Protein AF-A0A497ZKQ7-F1 (afdb_monomer_lite)

Structure (mmCIF, N/CA/C/O backbone):
data_AF-A0A497ZKQ7-F1
#
_entry.id   AF-A0A497ZKQ7-F1
#
loop_
_atom_site.group_PDB
_atom_site.id
_atom_site.type_symbol
_atom_site.label_atom_id
_atom_site.label_alt_id
_atom_site.label_comp_id
_atom_site.label_asym_id
_atom_site.label_entity_id
_atom_site.label_seq_id
_atom_site.pdbx_PDB_ins_code
_atom_site.Cartn_x
_atom_site.Cartn_y
_atom_site.Cartn_z
_atom_site.occupancy
_atom_site.B_iso_or_equiv
_atom_site.auth_seq_id
_atom_site.auth_comp_id
_atom_site.auth_asym_id
_atom_site.auth_atom_id
_atom_site.pdbx_PDB_model_num
ATOM 1 N N . MET A 1 1 ? 5.327 9.125 -13.289 1.00 82.00 1 MET A N 1
ATOM 2 C CA . MET A 1 1 ? 5.951 9.807 -12.131 1.00 82.00 1 MET A CA 1
ATOM 3 C C . MET A 1 1 ? 6.261 8.806 -11.017 1.00 82.00 1 MET A C 1
ATOM 5 O O . MET A 1 1 ? 5.447 8.622 -10.121 1.00 82.00 1 MET A O 1
ATOM 9 N N . THR A 1 2 ? 7.418 8.142 -11.056 1.00 91.56 2 THR A N 1
ATOM 10 C CA . THR A 1 2 ? 7.775 7.078 -10.091 1.00 91.56 2 THR A CA 1
ATOM 11 C C . THR A 1 2 ? 7.811 7.568 -8.641 1.00 91.56 2 THR A C 1
ATOM 13 O O . THR A 1 2 ? 7.338 6.871 -7.751 1.00 91.56 2 THR A O 1
ATOM 16 N N . LYS A 1 3 ? 8.263 8.810 -8.405 1.00 94.56 3 LYS A N 1
ATOM 17 C CA . LYS A 1 3 ? 8.277 9.433 -7.068 1.00 94.56 3 LYS A CA 1
ATOM 18 C C . LYS A 1 3 ? 6.884 9.501 -6.430 1.00 94.56 3 LYS A C 1
ATOM 20 O O . LYS A 1 3 ? 6.736 9.168 -5.263 1.00 94.56 3 LYS A O 1
ATOM 25 N N . LEU A 1 4 ? 5.857 9.866 -7.203 1.00 96.75 4 LEU A N 1
ATOM 26 C CA . LEU A 1 4 ? 4.479 9.909 -6.705 1.00 96.75 4 LEU A CA 1
ATOM 27 C C . LEU A 1 4 ? 3.981 8.510 -6.322 1.00 96.75 4 LEU A C 1
ATOM 29 O O . LEU A 1 4 ? 3.363 8.348 -5.278 1.00 96.75 4 LEU A O 1
ATOM 33 N N . ILE A 1 5 ? 4.293 7.493 -7.132 1.00 96.69 5 ILE A N 1
ATOM 34 C CA . ILE A 1 5 ? 3.928 6.097 -6.839 1.00 96.69 5 ILE A CA 1
ATOM 35 C C . ILE A 1 5 ? 4.608 5.628 -5.546 1.00 96.69 5 ILE A C 1
ATOM 37 O O . ILE A 1 5 ? 3.971 4.959 -4.740 1.00 96.69 5 ILE A O 1
ATOM 41 N N . ALA A 1 6 ? 5.865 6.016 -5.316 1.00 96.88 6 ALA A N 1
ATOM 42 C CA . ALA A 1 6 ? 6.572 5.711 -4.075 1.00 96.88 6 ALA A CA 1
ATOM 43 C C . ALA A 1 6 ? 5.895 6.346 -2.853 1.00 96.88 6 ALA A C 1
ATOM 45 O O . ALA A 1 6 ? 5.675 5.659 -1.859 1.00 96.88 6 ALA A O 1
ATOM 46 N N . ILE A 1 7 ? 5.496 7.618 -2.947 1.00 98.00 7 ILE A N 1
ATOM 47 C CA . ILE A 1 7 ? 4.758 8.306 -1.875 1.00 98.00 7 ILE A CA 1
ATOM 48 C C . ILE A 1 7 ? 3.423 7.602 -1.599 1.00 98.00 7 ILE A C 1
ATOM 50 O O . ILE A 1 7 ? 3.118 7.295 -0.449 1.00 98.00 7 ILE A O 1
ATOM 54 N N . VAL A 1 8 ? 2.657 7.286 -2.649 1.00 97.69 8 VAL A N 1
ATOM 55 C CA . VAL A 1 8 ? 1.387 6.552 -2.521 1.00 97.69 8 VAL A CA 1
ATOM 56 C C . VAL A 1 8 ? 1.602 5.188 -1.869 1.00 97.69 8 VAL A C 1
ATOM 58 O O . VAL A 1 8 ? 0.832 4.825 -0.988 1.00 97.69 8 VAL A O 1
ATOM 61 N N . ASN A 1 9 ? 2.653 4.454 -2.246 1.00 98.06 9 ASN A N 1
ATOM 62 C CA . ASN A 1 9 ? 2.972 3.154 -1.656 1.00 98.06 9 ASN A CA 1
ATOM 63 C C . ASN A 1 9 ? 3.217 3.254 -0.142 1.00 98.06 9 ASN A C 1
ATOM 65 O O . ASN A 1 9 ? 2.703 2.437 0.616 1.00 98.06 9 ASN A O 1
ATOM 69 N N . VAL A 1 10 ? 3.966 4.269 0.304 1.00 98.25 10 VAL A N 1
ATOM 70 C CA . VAL A 1 10 ? 4.238 4.491 1.734 1.00 98.25 10 VAL A CA 1
ATOM 71 C C . VAL A 1 10 ? 2.953 4.829 2.489 1.00 98.25 10 VAL A C 1
ATOM 73 O O . VAL A 1 10 ? 2.672 4.210 3.512 1.00 98.25 10 VAL A O 1
ATOM 76 N N . ILE A 1 11 ? 2.150 5.764 1.972 1.00 98.25 11 ILE A N 1
ATOM 77 C CA . ILE A 1 11 ? 0.879 6.159 2.601 1.00 98.25 11 ILE A CA 1
ATOM 78 C C . ILE A 1 11 ? -0.087 4.970 2.663 1.00 98.25 11 ILE A C 1
ATOM 80 O O . ILE A 1 11 ? -0.734 4.760 3.685 1.00 98.25 11 ILE A O 1
ATOM 84 N N . ALA A 1 12 ? -0.165 4.170 1.599 1.00 98.31 12 ALA A N 1
ATOM 85 C CA . ALA A 1 12 ? -1.044 3.010 1.529 1.00 98.31 12 ALA A CA 1
ATOM 86 C C . ALA A 1 12 ? -0.652 1.923 2.543 1.00 98.31 12 ALA A C 1
ATOM 88 O O . ALA A 1 12 ? -1.520 1.422 3.257 1.00 98.31 12 ALA A O 1
ATOM 89 N N . TRP A 1 13 ? 0.645 1.614 2.677 1.00 98.31 13 TRP A N 1
ATOM 90 C CA . TRP A 1 13 ? 1.131 0.681 3.700 1.00 98.31 13 TRP A CA 1
ATOM 91 C C . TRP A 1 13 ? 0.912 1.199 5.121 1.00 98.31 13 TRP A C 1
ATOM 93 O O . TRP A 1 13 ? 0.493 0.432 5.987 1.00 98.31 13 TRP A O 1
ATOM 103 N N . ALA A 1 14 ? 1.151 2.491 5.357 1.00 98.31 14 ALA A N 1
ATOM 104 C CA . ALA A 1 14 ? 0.879 3.112 6.648 1.00 98.31 14 ALA A CA 1
ATOM 105 C C . ALA A 1 14 ? -0.616 3.044 6.994 1.00 98.31 14 ALA A C 1
ATOM 107 O O . ALA A 1 14 ? -0.966 2.660 8.105 1.00 98.31 14 ALA A O 1
ATOM 108 N N . GLY A 1 15 ? -1.496 3.347 6.034 1.00 98.12 15 GLY A N 1
ATOM 109 C CA . GLY A 1 15 ? -2.944 3.243 6.197 1.00 98.12 15 GLY A CA 1
ATOM 110 C C . GLY A 1 15 ? -3.402 1.811 6.477 1.00 98.12 15 GLY A C 1
ATOM 111 O O . GLY A 1 15 ? -4.139 1.592 7.434 1.00 98.12 15 GLY A O 1
ATOM 112 N N . PHE A 1 16 ? -2.923 0.830 5.702 1.00 98.44 16 PHE A N 1
ATOM 113 C CA . PHE A 1 16 ? -3.227 -0.586 5.932 1.00 98.44 16 PHE A CA 1
ATOM 114 C C . PHE A 1 16 ? -2.895 -1.012 7.364 1.00 98.44 16 PHE A C 1
ATOM 116 O O . PHE A 1 16 ? -3.755 -1.560 8.050 1.00 98.44 16 PHE A O 1
ATOM 123 N N . TRP A 1 17 ? -1.678 -0.720 7.835 1.00 97.88 17 TRP A N 1
ATOM 124 C CA . TRP A 1 17 ? -1.267 -1.099 9.184 1.00 97.88 17 TRP A CA 1
ATOM 125 C C . TRP A 1 17 ? -1.981 -0.298 10.269 1.00 97.88 17 TRP A C 1
ATOM 127 O O . TRP A 1 17 ? -2.357 -0.879 11.280 1.00 97.88 17 TRP A O 1
ATOM 137 N N . ALA A 1 18 ? -2.223 0.999 10.065 1.00 98.19 18 ALA A N 1
ATOM 138 C CA . ALA A 1 18 ? -2.929 1.828 11.036 1.00 98.19 18 ALA A CA 1
ATOM 139 C C . ALA A 1 18 ? -4.375 1.352 11.245 1.00 98.19 18 ALA A C 1
ATOM 141 O O . ALA A 1 18 ? -4.775 1.061 12.371 1.00 98.19 18 ALA A O 1
ATOM 142 N N . PHE A 1 19 ? -5.152 1.221 10.167 1.00 98.00 19 PHE A N 1
ATOM 143 C CA . PHE A 1 19 ? -6.547 0.791 10.264 1.00 98.00 19 PHE A CA 1
ATOM 144 C C . PHE A 1 19 ? -6.681 -0.704 10.560 1.00 98.00 19 PHE A C 1
ATOM 146 O O . PHE A 1 19 ? -7.596 -1.095 11.280 1.00 98.00 19 PHE A O 1
ATOM 153 N N . GLY A 1 20 ? -5.752 -1.531 10.072 1.00 97.56 20 GLY A N 1
ATOM 154 C CA . GLY A 1 20 ? -5.686 -2.950 10.414 1.00 97.56 20 GLY A CA 1
ATOM 155 C C . GLY A 1 20 ? -5.407 -3.162 11.900 1.00 97.56 20 GLY A C 1
ATOM 156 O O . GLY A 1 20 ? -6.076 -3.970 12.534 1.00 97.56 20 GLY A O 1
ATOM 157 N N . TYR A 1 21 ? -4.486 -2.390 12.482 1.00 97.94 21 TYR A N 1
ATOM 158 C CA . TYR A 1 21 ? -4.232 -2.420 13.920 1.00 97.94 21 TYR A CA 1
ATOM 159 C C . TYR A 1 21 ? -5.472 -1.998 14.713 1.00 97.94 21 TYR A C 1
ATOM 161 O O . TYR A 1 21 ? -5.923 -2.756 15.563 1.00 97.94 21 TYR A O 1
ATOM 169 N N . ILE A 1 22 ? -6.083 -0.855 14.370 1.00 97.12 22 ILE A N 1
ATOM 170 C CA . ILE A 1 22 ? -7.322 -0.377 15.011 1.00 97.12 22 ILE A CA 1
ATOM 171 C C . ILE A 1 22 ? -8.416 -1.455 14.966 1.00 97.12 22 ILE A C 1
ATOM 173 O O . ILE A 1 22 ? -9.011 -1.763 15.994 1.00 97.12 22 ILE A O 1
ATOM 177 N N . ALA A 1 23 ? -8.641 -2.078 13.806 1.00 96.38 23 ALA A N 1
ATOM 178 C CA . ALA A 1 23 ? -9.647 -3.127 13.653 1.00 96.38 23 ALA A CA 1
ATOM 179 C C . ALA A 1 23 ? -9.354 -4.383 14.496 1.00 96.38 23 ALA A C 1
ATOM 181 O O . ALA A 1 23 ? -10.285 -5.069 14.906 1.00 96.38 23 ALA A O 1
ATOM 182 N N . LEU A 1 24 ? -8.078 -4.694 14.744 1.00 96.75 24 LEU A N 1
ATOM 183 C CA . LEU A 1 24 ? -7.661 -5.883 15.491 1.00 96.75 24 LEU A CA 1
ATOM 184 C C . LEU A 1 24 ? -7.591 -5.664 17.006 1.00 96.75 24 LEU A C 1
ATOM 186 O O . LEU A 1 24 ? -7.736 -6.629 17.754 1.00 96.75 24 LEU A O 1
ATOM 190 N N . THR A 1 25 ? -7.325 -4.440 17.467 1.00 97.00 25 THR A N 1
ATOM 191 C CA . THR A 1 25 ? -7.009 -4.189 18.884 1.00 97.00 25 THR A CA 1
ATOM 192 C C . THR A 1 25 ? -8.044 -3.367 19.632 1.00 97.00 25 THR A C 1
ATOM 194 O O . THR A 1 25 ? -8.047 -3.385 20.860 1.00 97.00 25 THR A O 1
ATOM 197 N N . SER A 1 26 ? -8.892 -2.608 18.941 1.00 93.75 26 SER A N 1
ATOM 198 C CA . SER A 1 26 ? -9.864 -1.749 19.613 1.00 93.75 26 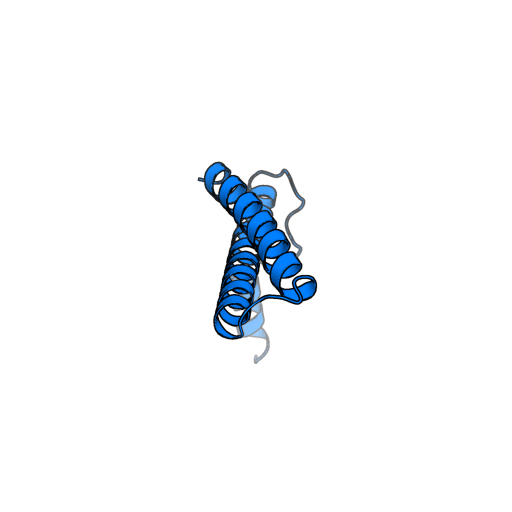SER A CA 1
ATOM 199 C C . SER A 1 26 ? -11.114 -2.542 20.003 1.00 93.75 26 SER A C 1
ATOM 201 O O . SER A 1 26 ? -11.908 -2.920 19.147 1.00 93.75 26 SER A O 1
ATOM 203 N N . SER A 1 27 ? -11.305 -2.753 21.307 1.00 90.94 27 SER A N 1
ATOM 204 C CA . SER A 1 27 ? -12.487 -3.417 21.883 1.00 90.94 27 SER A CA 1
ATOM 205 C C . SER A 1 27 ? -13.751 -2.557 21.865 1.00 90.94 27 SER A C 1
ATOM 207 O O . SER A 1 27 ? -14.855 -3.087 21.943 1.00 90.94 27 SER A O 1
ATOM 209 N N . ASP A 1 28 ? -13.586 -1.239 21.753 1.00 94.81 28 ASP A N 1
ATOM 210 C CA . ASP A 1 28 ? -14.653 -0.265 22.009 1.00 94.81 28 ASP A CA 1
ATOM 211 C C . ASP A 1 28 ? -15.230 0.335 20.712 1.00 94.81 28 ASP A C 1
ATOM 213 O O . ASP A 1 28 ? -15.962 1.326 20.737 1.00 94.81 28 ASP A O 1
ATOM 217 N N . LEU A 1 29 ? -14.882 -0.238 19.555 1.00 94.50 29 LEU A N 1
ATOM 218 C CA . LEU A 1 29 ? -15.442 0.168 18.268 1.00 94.50 29 LEU A CA 1
ATOM 219 C C . LEU A 1 29 ? -16.896 -0.291 18.164 1.00 94.50 29 LEU A C 1
ATOM 221 O O . LEU A 1 29 ? -17.215 -1.461 18.373 1.00 94.50 29 LEU A O 1
ATOM 225 N N . SER A 1 30 ? -17.773 0.613 17.730 1.00 96.62 30 SER A N 1
ATOM 226 C CA . SER A 1 30 ? -19.071 0.190 17.203 1.00 96.62 30 SER A CA 1
ATOM 227 C C . SER A 1 30 ? -18.886 -0.674 15.950 1.00 96.62 30 SER A C 1
ATOM 229 O O . SER A 1 30 ? -17.896 -0.536 15.225 1.00 96.62 30 SER A O 1
ATOM 231 N N . GLU A 1 31 ? -19.876 -1.512 15.642 1.00 94.94 31 GLU A N 1
ATOM 232 C CA . GLU A 1 31 ? -19.864 -2.360 14.443 1.00 94.94 31 GLU A CA 1
ATOM 233 C C . GLU A 1 31 ? -19.604 -1.545 13.164 1.00 94.94 31 GLU A C 1
ATOM 235 O O . GLU A 1 31 ? -18.760 -1.909 12.346 1.00 94.94 31 GLU A O 1
ATOM 240 N N . GLY A 1 32 ? -20.244 -0.378 13.030 1.00 97.12 32 GLY A N 1
ATOM 241 C CA . GLY A 1 32 ? -20.029 0.517 11.892 1.00 97.12 32 GLY A CA 1
ATOM 242 C C . GLY A 1 32 ? -18.592 1.039 11.796 1.00 97.12 32 GLY A C 1
ATOM 243 O O . GLY A 1 32 ? -18.018 1.070 10.708 1.00 97.12 32 GLY A O 1
ATOM 244 N N . GLN A 1 33 ? -17.974 1.412 12.921 1.00 97.31 33 GLN A N 1
ATOM 245 C CA . GLN A 1 33 ? -16.580 1.867 12.923 1.00 97.31 33 GLN A CA 1
ATOM 246 C C . GLN A 1 33 ? -15.606 0.729 12.603 1.00 97.31 33 GLN A C 1
ATOM 248 O O . GLN A 1 33 ? -14.636 0.960 11.881 1.00 97.31 33 GLN A O 1
ATOM 253 N N . LEU A 1 34 ? -15.879 -0.490 13.080 1.00 97.75 34 LEU A N 1
ATOM 254 C CA . LEU A 1 34 ? -15.096 -1.675 12.735 1.00 97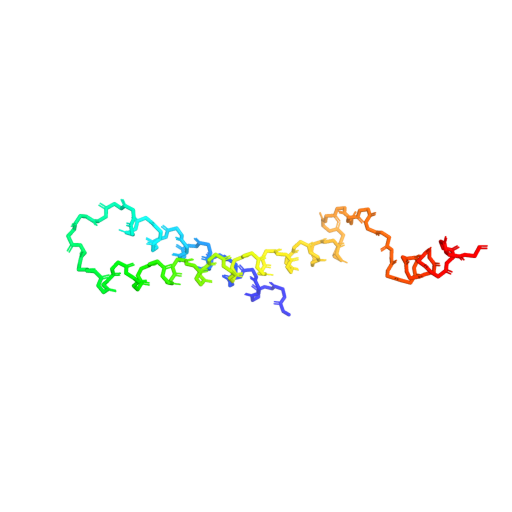.75 34 LEU A CA 1
ATOM 255 C C . LEU A 1 34 ? -15.152 -1.948 11.225 1.00 97.75 34 LEU A C 1
ATOM 257 O O . LEU A 1 34 ? -14.108 -2.120 10.597 1.00 97.75 34 LEU A O 1
ATOM 261 N N . VAL A 1 35 ? -16.346 -1.909 10.623 1.00 97.88 35 VAL A N 1
ATOM 262 C CA . VAL A 1 35 ? -16.519 -2.076 9.169 1.00 97.88 35 VAL A CA 1
ATOM 263 C C . VAL A 1 35 ? -15.734 -1.013 8.400 1.00 97.88 35 VAL A C 1
ATOM 265 O O . VAL A 1 35 ? -15.005 -1.345 7.466 1.00 97.88 35 VAL A O 1
ATOM 268 N N . ILE A 1 36 ? -15.821 0.257 8.808 1.00 98.12 36 ILE A N 1
ATOM 269 C CA . ILE A 1 36 ? -15.065 1.344 8.168 1.00 98.12 36 ILE A CA 1
ATOM 270 C C . ILE A 1 36 ? -13.553 1.119 8.306 1.00 98.12 36 ILE A C 1
ATOM 272 O O . ILE A 1 36 ? -12.834 1.264 7.318 1.00 98.12 36 ILE A O 1
ATOM 276 N N . ALA A 1 37 ? -13.061 0.729 9.486 1.00 97.75 37 ALA A N 1
ATOM 277 C CA . ALA A 1 37 ? -11.643 0.442 9.702 1.00 97.75 37 ALA A CA 1
ATOM 278 C C . ALA A 1 37 ? -11.155 -0.696 8.792 1.00 97.75 37 ALA A C 1
ATOM 280 O O . ALA A 1 37 ? -10.126 -0.561 8.129 1.00 97.75 37 ALA A O 1
ATOM 281 N N . VAL A 1 38 ? -11.928 -1.776 8.672 1.00 97.69 38 VAL A N 1
ATOM 282 C CA . VAL A 1 38 ? -11.610 -2.893 7.772 1.00 97.69 38 VAL A CA 1
ATOM 283 C C . VAL A 1 38 ? -11.603 -2.448 6.306 1.00 97.69 38 VAL A C 1
ATOM 285 O O . VAL A 1 38 ? -10.682 -2.802 5.570 1.00 97.69 38 VAL A O 1
ATOM 288 N N . LEU A 1 39 ? -12.575 -1.638 5.872 1.00 98.44 39 LEU A N 1
ATOM 289 C CA . LEU A 1 39 ? -12.623 -1.120 4.500 1.00 98.44 39 LEU A CA 1
ATOM 290 C C . LEU A 1 39 ? -11.433 -0.206 4.184 1.00 98.44 39 LEU A C 1
ATOM 292 O O . LEU A 1 39 ? -10.848 -0.309 3.104 1.00 98.44 39 LEU A O 1
ATOM 296 N N . LEU A 1 40 ? -11.044 0.658 5.124 1.00 98.31 40 LEU A N 1
ATOM 297 C CA . LEU A 1 40 ? -9.876 1.526 4.975 1.00 98.31 40 LEU A CA 1
ATOM 298 C C . LEU A 1 40 ? -8.574 0.721 4.951 1.00 98.31 40 LEU A C 1
ATOM 300 O O . LEU A 1 40 ? -7.708 0.990 4.115 1.00 98.31 40 LEU A O 1
ATOM 304 N N . ALA A 1 41 ? -8.454 -0.300 5.805 1.00 98.31 41 ALA A N 1
ATOM 305 C CA . ALA A 1 41 ? -7.322 -1.217 5.778 1.00 98.31 41 ALA A CA 1
ATOM 306 C C . ALA A 1 41 ? -7.243 -1.931 4.421 1.00 98.31 41 ALA A C 1
ATOM 308 O O . ALA A 1 41 ? -6.206 -1.899 3.759 1.00 98.31 41 ALA A O 1
ATOM 309 N N . PHE A 1 42 ? -8.355 -2.497 3.950 1.00 98.44 42 PHE A N 1
ATOM 310 C CA . PHE A 1 42 ? -8.426 -3.175 2.660 1.00 98.44 42 PHE A CA 1
ATOM 311 C C . PHE A 1 42 ? -8.058 -2.253 1.489 1.00 98.44 42 PHE A C 1
ATOM 313 O O . PHE A 1 42 ? -7.258 -2.634 0.632 1.00 98.44 42 PHE A O 1
ATOM 320 N N . ALA A 1 43 ? -8.569 -1.019 1.473 1.00 98.38 43 ALA A N 1
ATOM 321 C CA . ALA A 1 43 ? -8.203 -0.029 0.464 1.00 98.38 43 ALA A CA 1
ATOM 322 C C . ALA A 1 43 ? -6.695 0.280 0.489 1.00 98.38 43 ALA A C 1
ATOM 324 O O . ALA A 1 43 ? -6.058 0.320 -0.567 1.00 98.38 43 ALA A O 1
ATOM 325 N N . GLY A 1 44 ? -6.111 0.430 1.685 1.00 98.25 44 GLY A N 1
ATOM 326 C CA . GLY A 1 44 ? -4.668 0.582 1.875 1.00 98.25 44 GLY A CA 1
ATOM 327 C C . GLY A 1 44 ? -3.875 -0.605 1.325 1.00 98.25 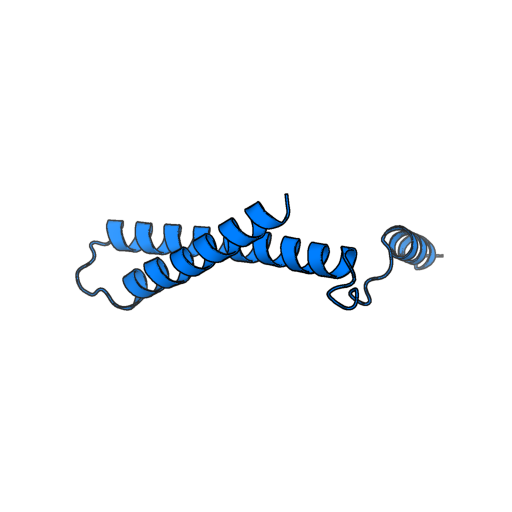44 GLY A C 1
ATOM 328 O O . GLY A 1 44 ? -2.903 -0.407 0.598 1.00 98.25 44 GLY A O 1
ATOM 329 N N . LEU A 1 45 ? -4.325 -1.837 1.580 1.00 98.31 45 LEU A N 1
ATOM 330 C CA . LEU A 1 45 ? -3.675 -3.051 1.083 1.00 98.31 45 LEU A CA 1
ATOM 331 C C . LEU A 1 45 ? -3.685 -3.115 -0.447 1.00 98.31 45 LEU A C 1
ATOM 333 O O . LEU A 1 45 ? -2.636 -3.294 -1.065 1.00 98.31 45 LEU A O 1
ATOM 337 N N . VAL A 1 46 ? -4.856 -2.940 -1.067 1.00 98.44 46 VAL A N 1
ATOM 338 C CA . VAL A 1 46 ? -5.006 -2.999 -2.530 1.00 98.44 46 VAL A CA 1
ATOM 339 C C . VAL A 1 46 ? -4.146 -1.926 -3.194 1.00 98.44 46 VAL A C 1
ATOM 341 O O . VAL A 1 46 ? -3.372 -2.224 -4.106 1.00 98.44 46 VAL A O 1
ATOM 344 N N . MET A 1 47 ? -4.227 -0.684 -2.712 1.00 98.00 47 MET A N 1
ATOM 345 C CA . MET A 1 47 ? -3.434 0.421 -3.252 1.00 98.00 47 MET A CA 1
ATOM 346 C C . MET A 1 47 ? -1.932 0.209 -3.043 1.00 98.00 47 MET A C 1
ATOM 348 O O . MET A 1 47 ? -1.152 0.472 -3.961 1.00 98.00 47 MET A O 1
ATOM 352 N N . GLY A 1 48 ? -1.528 -0.306 -1.878 1.00 97.94 48 GLY A N 1
ATOM 353 C CA . GLY A 1 48 ? -0.138 -0.621 -1.552 1.00 97.94 48 GLY A CA 1
ATOM 354 C C . GLY A 1 48 ? 0.429 -1.697 -2.470 1.00 97.94 48 GLY A C 1
ATOM 355 O O . GLY A 1 48 ? 1.473 -1.492 -3.082 1.00 97.94 48 GLY A O 1
ATOM 356 N N . VAL A 1 49 ? -0.293 -2.802 -2.672 1.00 98.38 49 VAL A N 1
ATOM 357 C CA . VAL A 1 49 ? 0.124 -3.869 -3.596 1.00 98.38 49 VAL A CA 1
ATOM 358 C C . VAL A 1 49 ? 0.248 -3.337 -5.026 1.00 98.38 49 VAL A C 1
ATOM 360 O O . VAL A 1 49 ? 1.268 -3.563 -5.678 1.00 98.38 49 VAL A O 1
ATOM 363 N N . LEU A 1 50 ? -0.738 -2.581 -5.521 1.00 97.88 50 LEU A N 1
ATOM 364 C CA . LEU A 1 50 ? -0.690 -2.016 -6.875 1.00 97.88 50 LEU A CA 1
ATOM 365 C C . LEU A 1 50 ? 0.480 -1.038 -7.060 1.00 97.88 50 LEU A C 1
ATOM 367 O O . LEU A 1 50 ? 1.163 -1.074 -8.090 1.00 97.88 50 LEU A O 1
ATOM 371 N N . ALA A 1 51 ? 0.720 -0.161 -6.083 1.00 97.69 51 ALA A N 1
ATOM 372 C CA . ALA A 1 51 ? 1.825 0.789 -6.121 1.00 97.69 51 ALA A CA 1
ATOM 373 C C . ALA A 1 51 ? 3.179 0.072 -6.034 1.00 97.69 51 ALA A C 1
ATOM 375 O O . ALA A 1 51 ? 4.071 0.363 -6.832 1.00 97.69 51 ALA A O 1
ATOM 376 N N . TYR A 1 52 ? 3.308 -0.915 -5.146 1.00 96.88 52 TYR A N 1
ATOM 377 C CA . TYR A 1 52 ? 4.496 -1.751 -5.017 1.00 96.88 52 TYR A CA 1
ATOM 378 C C . TYR A 1 52 ? 4.833 -2.472 -6.327 1.00 96.88 52 TYR A C 1
ATOM 380 O O . TYR A 1 52 ? 5.956 -2.355 -6.813 1.00 96.88 52 TYR A O 1
ATOM 388 N N . MET A 1 53 ? 3.858 -3.124 -6.972 1.00 96.19 53 MET A N 1
ATOM 389 C CA . MET A 1 53 ? 4.085 -3.809 -8.253 1.00 96.19 53 MET A CA 1
ATOM 390 C C . MET A 1 53 ? 4.535 -2.844 -9.358 1.00 96.19 53 MET A C 1
ATOM 392 O O . MET A 1 53 ? 5.383 -3.184 -10.186 1.00 96.19 53 MET A O 1
ATOM 396 N N . LYS A 1 54 ? 4.014 -1.609 -9.363 1.00 95.06 54 LYS A N 1
ATOM 397 C CA . LYS A 1 54 ? 4.494 -0.558 -10.272 1.00 95.06 54 LYS A CA 1
ATOM 398 C C . LYS A 1 54 ? 5.927 -0.121 -9.954 1.00 95.06 54 LYS A C 1
ATOM 400 O O . LYS A 1 54 ? 6.682 0.132 -10.889 1.00 95.06 54 LYS A O 1
ATOM 405 N N . LEU A 1 55 ? 6.307 -0.033 -8.677 1.00 95.25 55 LEU A N 1
ATOM 406 C CA . LEU A 1 55 ? 7.678 0.300 -8.272 1.00 95.25 55 LEU A CA 1
ATOM 407 C C . LEU A 1 55 ? 8.669 -0.797 -8.644 1.00 95.25 55 LEU A C 1
ATOM 409 O O . LEU A 1 55 ? 9.733 -0.464 -9.149 1.00 95.25 55 LEU A O 1
ATOM 413 N N . VAL A 1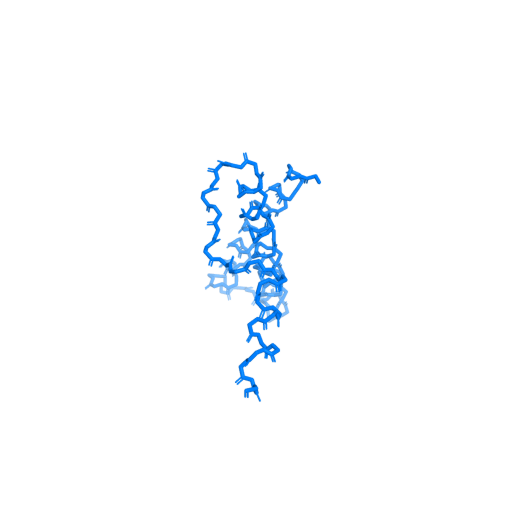 56 ? 8.316 -2.074 -8.469 1.00 94.50 56 VAL A N 1
ATOM 414 C CA . VAL A 1 56 ? 9.163 -3.203 -8.891 1.00 94.50 56 VAL A CA 1
ATOM 415 C C . VAL A 1 56 ? 9.506 -3.075 -10.376 1.00 94.50 56 VAL A C 1
ATOM 417 O O . VAL A 1 56 ? 10.680 -3.001 -10.725 1.00 94.50 56 VAL A O 1
ATOM 420 N N . ARG A 1 57 ? 8.493 -2.910 -11.237 1.00 91.75 57 ARG A N 1
ATOM 421 C CA . ARG A 1 57 ? 8.697 -2.716 -12.684 1.00 91.75 57 ARG A CA 1
ATOM 422 C C . ARG A 1 57 ? 9.523 -1.470 -13.006 1.00 91.75 57 ARG A C 1
ATOM 424 O O . ARG A 1 57 ? 10.331 -1.486 -13.928 1.00 91.75 57 ARG A O 1
ATOM 431 N N . ALA A 1 58 ? 9.320 -0.381 -12.264 1.00 92.75 58 ALA A N 1
ATOM 432 C CA . ALA A 1 58 ? 10.104 0.836 -12.450 1.00 92.75 58 ALA A CA 1
ATOM 433 C C . ALA A 1 58 ? 11.582 0.626 -12.083 1.00 92.75 58 ALA A C 1
ATOM 435 O O . ALA A 1 58 ? 12.445 1.110 -12.805 1.00 92.75 58 ALA A O 1
ATOM 436 N N . SER A 1 59 ? 11.869 -0.112 -11.008 1.00 92.25 59 SER A N 1
ATOM 437 C CA . SER A 1 59 ? 13.231 -0.457 -10.587 1.00 92.25 59 SER A CA 1
ATOM 438 C C . SER A 1 59 ? 13.938 -1.376 -11.582 1.00 92.25 59 SER A C 1
ATOM 440 O O . SER A 1 59 ? 15.133 -1.219 -11.816 1.00 92.25 59 SER A O 1
ATOM 442 N N . GLU A 1 60 ? 13.212 -2.319 -12.187 1.00 92.19 60 GLU A N 1
ATOM 443 C CA . GLU A 1 60 ? 13.738 -3.151 -13.275 1.00 92.19 60 GLU A CA 1
ATOM 444 C C . GLU A 1 60 ? 14.071 -2.297 -14.508 1.00 92.19 60 GLU A C 1
ATOM 446 O O . GLU A 1 60 ? 15.167 -2.392 -15.055 1.00 92.19 60 GLU A O 1
ATOM 451 N N . ALA A 1 61 ? 13.160 -1.403 -14.909 1.00 89.88 61 ALA A N 1
ATOM 452 C CA . ALA A 1 61 ? 13.338 -0.547 -16.082 1.00 89.88 61 ALA A CA 1
ATOM 453 C C . ALA A 1 61 ? 14.501 0.452 -15.949 1.00 89.88 61 ALA A C 1
ATOM 455 O O . ALA A 1 61 ? 15.098 0.832 -16.954 1.00 89.88 61 ALA A O 1
ATOM 456 N N . THR A 1 62 ? 14.837 0.886 -14.730 1.00 90.44 62 THR A N 1
ATOM 457 C CA . THR A 1 62 ? 15.993 1.763 -14.477 1.00 90.44 62 THR A CA 1
ATOM 458 C C . THR A 1 62 ? 17.303 1.000 -14.274 1.00 90.44 62 THR A C 1
ATOM 460 O O . THR A 1 62 ? 18.336 1.632 -14.063 1.00 90.44 62 THR A O 1
ATOM 463 N N . GLY A 1 63 ? 17.280 -0.338 -14.298 1.00 88.69 63 GLY A N 1
ATOM 464 C CA . GLY A 1 63 ? 18.441 -1.184 -14.012 1.00 88.69 63 GLY A CA 1
ATOM 465 C C . GLY A 1 63 ? 18.825 -1.254 -12.529 1.00 88.69 63 GLY A C 1
ATOM 466 O O . GLY A 1 63 ? 19.857 -1.831 -12.199 1.00 88.69 63 GLY A O 1
ATOM 467 N N . TYR A 1 64 ? 18.012 -0.691 -11.627 1.00 88.38 64 TYR A N 1
ATOM 468 C CA . TYR A 1 64 ? 18.233 -0.780 -10.178 1.00 88.38 64 TYR A CA 1
ATOM 469 C C . TYR A 1 64 ? 17.971 -2.196 -9.641 1.00 88.38 64 TYR A C 1
ATOM 471 O O . TYR A 1 64 ? 18.575 -2.611 -8.654 1.00 88.38 64 TYR A O 1
ATOM 479 N N . ALA A 1 65 ? 17.082 -2.950 -10.292 1.00 89.56 65 ALA A N 1
ATOM 480 C CA . ALA A 1 65 ? 16.797 -4.346 -9.985 1.00 89.56 65 ALA A CA 1
ATOM 481 C C . ALA A 1 65 ? 17.007 -5.228 -11.222 1.00 89.56 65 ALA A C 1
ATOM 483 O O . ALA A 1 65 ? 16.766 -4.802 -12.352 1.00 89.56 65 ALA A O 1
ATOM 484 N N . LYS A 1 66 ? 17.419 -6.484 -11.006 1.00 87.06 66 LYS A N 1
ATOM 485 C CA . LYS A 1 66 ? 17.439 -7.488 -12.075 1.00 87.06 66 LYS A CA 1
ATOM 486 C C . LYS A 1 66 ? 16.005 -7.712 -12.555 1.00 87.06 66 LYS A C 1
ATOM 488 O O . LYS A 1 66 ? 15.147 -8.045 -11.742 1.00 87.06 66 LYS A O 1
ATOM 493 N N . GLY A 1 67 ? 15.779 -7.561 -13.859 1.00 80.31 67 GLY A N 1
ATOM 494 C CA . GLY A 1 67 ? 14.489 -7.851 -14.477 1.00 80.31 67 GLY A CA 1
ATOM 495 C C . GLY A 1 67 ? 14.022 -9.275 -14.180 1.00 80.31 67 GLY A C 1
ATOM 496 O O . GLY A 1 67 ? 14.828 -10.213 -14.173 1.00 80.31 67 GLY A O 1
ATOM 497 N N . SER A 1 68 ? 12.725 -9.436 -13.929 1.00 79.81 68 SER A N 1
ATOM 498 C CA . SER A 1 68 ? 12.111 -10.752 -13.788 1.00 79.81 68 SER A CA 1
ATOM 499 C C . SER A 1 68 ? 12.395 -11.631 -15.014 1.00 79.81 68 SER A C 1
ATOM 501 O O . SER A 1 68 ? 12.445 -11.154 -16.146 1.00 79.81 68 SER A O 1
ATOM 503 N N . ASN A 1 69 ? 12.539 -12.944 -14.804 1.00 80.62 69 ASN A N 1
ATOM 504 C CA . ASN A 1 69 ? 12.714 -13.924 -15.887 1.00 80.62 69 ASN A CA 1
ATOM 505 C C . ASN A 1 69 ? 11.422 -14.129 -16.715 1.00 80.62 69 ASN A C 1
ATOM 507 O O . ASN A 1 69 ? 11.235 -15.185 -17.322 1.00 80.62 69 ASN A O 1
ATOM 511 N N . GLN A 1 70 ? 10.487 -13.172 -16.707 1.00 78.06 70 GLN A N 1
ATOM 512 C CA . GLN A 1 70 ? 9.309 -13.255 -17.555 1.00 78.06 70 GLN A CA 1
ATOM 513 C C . GLN A 1 70 ? 9.732 -13.173 -19.018 1.00 78.06 70 GLN A C 1
ATOM 515 O O . GLN A 1 70 ? 10.423 -12.245 -19.435 1.00 78.06 70 GLN A O 1
ATOM 520 N N . LEU A 1 71 ? 9.264 -14.145 -19.802 1.00 77.00 71 LEU A N 1
ATOM 521 C CA . LEU A 1 71 ? 9.314 -14.060 -21.252 1.00 77.00 71 LEU A CA 1
ATOM 522 C C . LEU A 1 71 ? 8.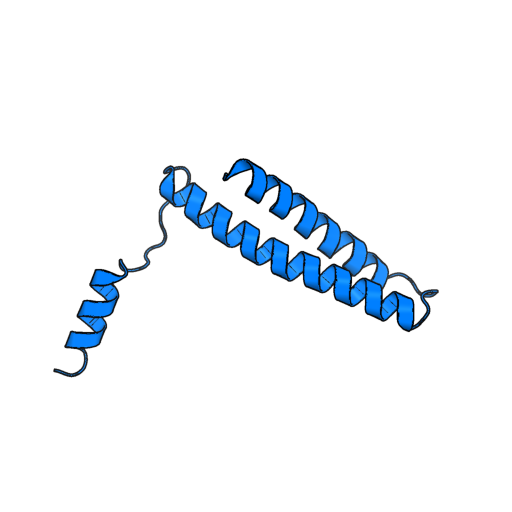649 -12.758 -21.689 1.00 77.00 71 LEU A C 1
ATOM 524 O O . LEU A 1 71 ? 7.544 -12.429 -21.232 1.00 77.00 71 LEU A O 1
ATOM 528 N N . ASP A 1 72 ? 9.319 -12.059 -22.602 1.00 81.62 72 ASP A N 1
ATOM 529 C CA . ASP A 1 72 ? 8.735 -10.921 -23.295 1.00 81.62 72 ASP A CA 1
ATOM 530 C C . ASP A 1 72 ? 7.336 -11.284 -23.822 1.00 81.62 72 ASP A C 1
ATOM 532 O O . ASP A 1 72 ? 7.067 -12.431 -24.191 1.00 81.62 72 ASP A O 1
ATOM 536 N N . ALA A 1 73 ? 6.422 -10.313 -23.838 1.00 80.50 73 ALA A N 1
ATOM 537 C CA . ALA A 1 73 ? 5.040 -10.565 -24.223 1.00 80.50 73 ALA A CA 1
ATOM 538 C C . ALA A 1 73 ? 4.936 -11.136 -25.644 1.00 80.50 73 ALA A C 1
ATOM 540 O O . ALA A 1 73 ? 4.142 -12.049 -25.863 1.00 80.50 73 ALA A O 1
ATOM 541 N N . ALA A 1 74 ? 5.776 -10.678 -26.580 1.00 84.31 74 ALA A N 1
ATOM 542 C CA . ALA A 1 74 ? 5.788 -11.229 -27.929 1.00 84.31 74 ALA A CA 1
ATOM 543 C C . ALA A 1 74 ? 6.358 -12.654 -27.949 1.00 84.31 74 ALA A C 1
ATOM 545 O O . ALA A 1 74 ? 5.823 -13.512 -28.644 1.00 84.31 74 ALA A O 1
ATOM 546 N N . ALA A 1 75 ? 7.403 -12.934 -27.162 1.00 86.62 75 ALA A N 1
ATOM 547 C CA . ALA A 1 75 ? 7.947 -14.287 -27.026 1.00 86.62 75 ALA A CA 1
ATOM 548 C C . ALA A 1 75 ? 6.929 -15.267 -26.420 1.00 86.62 75 ALA A C 1
ATOM 550 O O . ALA A 1 75 ? 6.782 -16.382 -26.915 1.00 86.62 75 ALA A O 1
ATOM 551 N N . ARG A 1 76 ? 6.184 -14.837 -25.396 1.00 87.06 76 ARG A N 1
ATOM 552 C CA . ARG A 1 76 ? 5.117 -15.632 -24.778 1.00 87.06 76 ARG A CA 1
ATOM 553 C C . ARG A 1 76 ? 3.965 -15.894 -25.749 1.00 87.06 76 ARG A C 1
ATOM 555 O O . ARG A 1 76 ? 3.519 -17.032 -25.837 1.00 87.06 76 ARG A O 1
ATOM 562 N N . ASN A 1 77 ? 3.516 -14.878 -26.487 1.00 89.75 77 ASN A N 1
ATOM 563 C CA . ASN A 1 77 ? 2.430 -15.031 -27.458 1.00 89.75 77 ASN A CA 1
ATOM 564 C C . ASN A 1 77 ? 2.823 -15.994 -28.590 1.00 89.75 77 ASN A C 1
ATOM 566 O O . ASN A 1 77 ? 2.047 -16.889 -28.907 1.00 89.75 77 ASN A O 1
ATOM 570 N N . ARG A 1 78 ? 4.053 -15.886 -29.125 1.00 89.06 78 ARG A N 1
ATOM 571 C CA . ARG A 1 78 ? 4.578 -16.846 -30.114 1.00 89.06 78 ARG A CA 1
ATOM 572 C C . ARG A 1 78 ? 4.591 -18.276 -29.573 1.00 89.06 78 ARG A C 1
ATOM 574 O O . ARG A 1 78 ? 4.088 -19.177 -30.229 1.00 89.06 78 ARG A O 1
ATOM 581 N N . ALA A 1 79 ? 5.090 -18.473 -28.352 1.00 87.06 79 ALA A N 1
ATOM 582 C CA . ALA A 1 79 ? 5.098 -19.793 -27.723 1.00 87.06 79 ALA A CA 1
ATOM 583 C C . ALA A 1 79 ? 3.677 -20.365 -27.526 1.00 87.06 79 ALA A C 1
ATOM 585 O O . ALA A 1 79 ? 3.476 -21.567 -27.673 1.00 87.06 79 ALA A O 1
ATOM 586 N N . GLN A 1 80 ? 2.677 -19.522 -27.231 1.00 88.12 80 GLN A N 1
ATOM 587 C CA . GLN A 1 80 ? 1.274 -19.953 -27.149 1.00 88.12 80 GLN A CA 1
ATOM 588 C C . GLN A 1 80 ? 0.689 -20.335 -28.517 1.00 88.12 80 GLN A C 1
ATOM 590 O O . GLN A 1 80 ? -0.076 -21.293 -28.590 1.00 88.12 80 GLN A O 1
ATOM 595 N N . GLU A 1 81 ? 1.044 -19.622 -29.588 1.00 90.25 81 GLU A N 1
ATOM 596 C CA . GLU A 1 81 ? 0.629 -19.954 -30.960 1.00 90.25 81 GLU A CA 1
ATOM 597 C C . GLU A 1 81 ? 1.269 -21.252 -31.483 1.00 90.25 81 GLU A C 1
ATOM 599 O O . GLU A 1 81 ? 0.679 -21.932 -32.324 1.00 90.25 81 GLU A O 1
ATOM 604 N N . GLU A 1 82 ? 2.472 -21.590 -31.009 1.00 89.69 82 GLU A N 1
ATOM 605 C CA . GLU A 1 82 ? 3.214 -22.796 -31.398 1.00 89.69 82 GLU A CA 1
ATOM 606 C C . GLU A 1 82 ? 2.832 -24.043 -30.587 1.00 89.69 82 GLU A C 1
ATOM 608 O O . GLU A 1 82 ? 2.948 -25.144 -31.107 1.00 89.69 82 GLU A O 1
ATOM 613 N N . TRP A 1 83 ? 2.323 -23.910 -29.356 1.00 81.94 83 TRP A N 1
ATOM 614 C CA . TRP A 1 83 ? 1.988 -25.060 -28.492 1.00 81.94 83 TRP A CA 1
ATOM 615 C C . TRP A 1 83 ? 0.919 -25.996 -29.105 1.00 81.94 83 TRP A C 1
ATOM 617 O O . TRP A 1 83 ? 0.891 -27.189 -28.818 1.00 81.94 83 TRP A O 1
ATOM 627 N N . GLY A 1 84 ? 0.036 -25.485 -29.964 1.00 75.00 84 GLY A N 1
ATOM 628 C CA . GLY A 1 84 ? -1.037 -26.274 -30.583 1.00 75.00 84 GLY A CA 1
ATOM 629 C C . GLY A 1 84 ? -0.761 -26.797 -31.997 1.00 75.00 84 GLY A C 1
ATOM 630 O O . GLY A 1 84 ? -1.686 -27.342 -32.600 1.00 75.00 84 GLY A O 1
ATOM 631 N N . LYS A 1 85 ? 0.438 -26.574 -32.548 1.00 68.38 85 LYS A N 1
ATO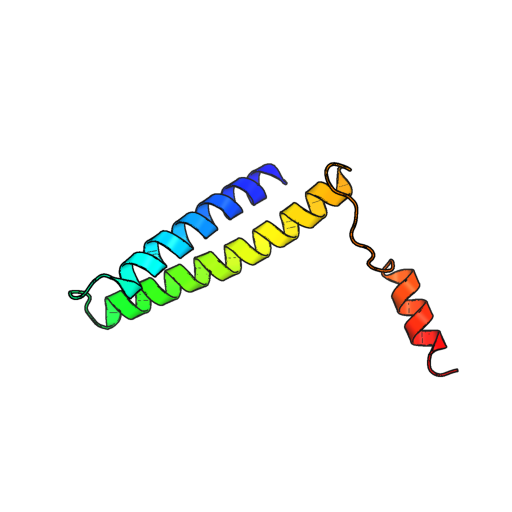M 632 C CA . LYS A 1 85 ? 0.839 -27.027 -33.892 1.00 68.38 85 LYS A CA 1
ATOM 633 C C . LYS A 1 85 ? 1.708 -28.275 -33.801 1.00 68.38 85 LYS A C 1
ATOM 635 O O . LYS A 1 85 ? 1.567 -29.120 -34.709 1.00 68.38 85 LYS A O 1
#

Sequence (85 aa):
MTKLIAIVNVIAWAGFWAFGYIALTSSDLSEGQLVIAVLLAFAGLVMGVLAYMKLVRASEATGYAKGSNQLDAAARNRAQEEWGK

Foldseek 3Di:
DLVVLVVQLVVLLVQLCVLVCCLVPPPPDDPVSNVVSVVSNVSSVVSNVVSVVVNVVVCCVVVVDPDDPDDDPVRVVVVVVPVVD

Radius of gyration: 19.35 Å; chains: 1; bounding box: 38×37×56 Å

pLDDT: mean 92.93, std 6.73, range [68.38, 98.44]

Organism: NCBI:txid981384

Secondary structure (DSSP, 8-state):
-HHHHHHHHHHHHHHHHHHHHHHHH-TT--HHHHHHHHHHHHHHHHHHHHHHHHHHHHHHHTTSSPPP-PPPHHHHHHHHHHTT-